Protein AF-A0A9D4BY28-F1 (afdb_monomer)

Organism: Dreissena polymorpha (NCBI:txid45954)

Sequence (70 aa):
MFPTLQFSLTGLDPHSQYNVFVDIVLADNSHWKFQNGHWVPCGQAEQLPQSESAPVSAPQPQSTLQQQPH

Radius of gyration: 23.1 Å; Cα contacts (8 Å, |Δi|>4): 29; chains: 1; bounding box: 36×21×82 Å

Solvent-accessible surface area (backbone atoms only — not comparable to full-atom values): 5444 Å² total; per-residue (Å²): 116,88,75,75,90,81,86,87,90,77,92,72,64,90,90,60,90,82,86,90,84,87,84,91,75,78,92,65,68,56,28,73,43,81,55,95,92,41,81,42,78,78,50,67,44,82,78,73,77,75,74,79,77,66,79,75,75,72,85,75,78,91,76,83,92,77,89,82,91,132

Structure (mmCIF, N/CA/C/O backbone):
data_AF-A0A9D4BY28-F1
#
_entry.id   AF-A0A9D4BY28-F1
#
loop_
_atom_site.group_PDB
_atom_site.id
_atom_site.type_symbol
_atom_site.label_atom_id
_atom_site.label_alt_id
_atom_site.label_comp_id
_atom_site.label_asym_id
_atom_site.label_entity_id
_atom_site.l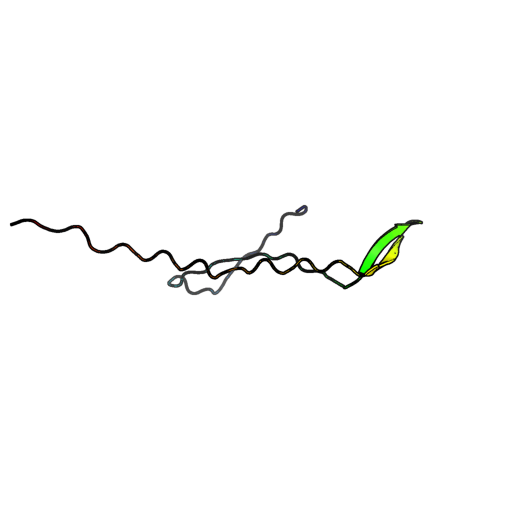abel_seq_id
_atom_site.pdbx_PDB_ins_code
_atom_site.Cartn_x
_atom_site.Cartn_y
_atom_site.Cartn_z
_atom_site.occupancy
_atom_site.B_iso_or_equiv
_atom_site.auth_seq_id
_atom_site.auth_comp_id
_atom_site.auth_asym_id
_atom_site.auth_atom_id
_atom_site.pdbx_PDB_model_num
ATOM 1 N N . MET A 1 1 ? 2.154 7.664 5.366 1.00 87.12 1 MET A N 1
ATOM 2 C CA . MET A 1 1 ? 2.092 7.528 3.892 1.00 87.12 1 MET A CA 1
ATOM 3 C C . MET A 1 1 ? 1.138 8.584 3.350 1.00 87.12 1 MET A C 1
ATOM 5 O O . MET A 1 1 ? 0.291 9.032 4.116 1.00 87.12 1 MET A O 1
ATOM 9 N N . PHE A 1 2 ? 1.298 9.008 2.095 1.00 88.81 2 PHE A N 1
ATOM 10 C CA . PHE A 1 2 ? 0.336 9.868 1.401 1.00 88.81 2 PHE A CA 1
ATOM 11 C C . PHE A 1 2 ? -0.276 9.072 0.234 1.00 88.81 2 PHE A C 1
ATOM 13 O O . PHE A 1 2 ? 0.490 8.501 -0.542 1.00 88.81 2 PHE A O 1
ATOM 20 N N . PRO A 1 3 ? -1.608 9.032 0.087 1.00 92.56 3 PRO A N 1
ATOM 21 C CA . PRO A 1 3 ? -2.596 9.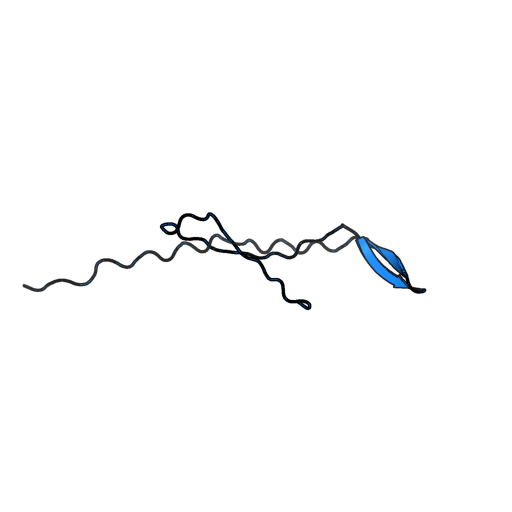563 1.027 1.00 92.56 3 PRO A CA 1
ATOM 22 C C . PRO A 1 3 ? -2.580 8.816 2.374 1.00 92.56 3 PRO A C 1
ATOM 24 O O . PRO A 1 3 ? -1.966 7.756 2.514 1.00 92.56 3 PRO A O 1
ATOM 27 N N . THR A 1 4 ? -3.231 9.397 3.384 1.00 94.81 4 THR A N 1
ATOM 28 C CA . THR A 1 4 ? -3.396 8.760 4.697 1.00 94.81 4 THR A CA 1
ATOM 29 C C . THR A 1 4 ? -4.196 7.464 4.555 1.00 94.81 4 THR 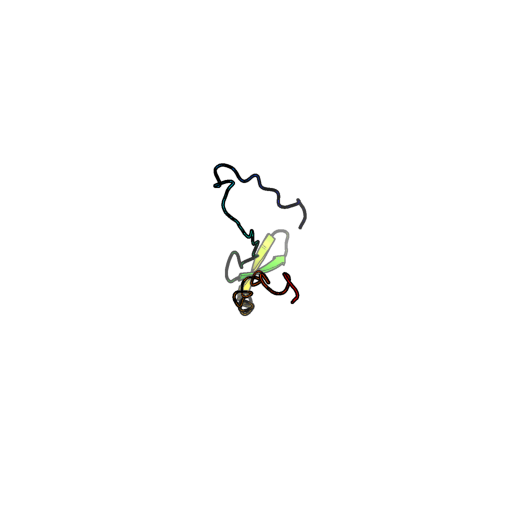A C 1
ATOM 31 O O . THR A 1 4 ? -5.240 7.451 3.904 1.00 94.81 4 THR A O 1
ATOM 34 N N . LEU A 1 5 ? -3.732 6.382 5.189 1.00 93.56 5 LEU A N 1
ATOM 35 C CA . LEU A 1 5 ? -4.500 5.142 5.299 1.00 93.56 5 LEU A CA 1
ATOM 36 C C . LEU A 1 5 ? -5.613 5.337 6.338 1.00 93.56 5 LEU A C 1
ATOM 38 O O . LEU A 1 5 ? -5.322 5.562 7.511 1.00 93.56 5 LEU A O 1
ATOM 42 N N . GLN A 1 6 ? -6.870 5.257 5.905 1.00 95.12 6 GLN A N 1
ATOM 43 C CA . GLN A 1 6 ? -8.048 5.454 6.750 1.00 95.12 6 GLN A CA 1
ATOM 44 C C . GLN A 1 6 ? -9.037 4.302 6.557 1.00 95.12 6 GLN A C 1
ATOM 46 O O . GLN A 1 6 ? -9.310 3.895 5.430 1.00 95.12 6 GLN A O 1
ATOM 51 N N . PHE A 1 7 ? -9.592 3.796 7.657 1.00 93.62 7 PHE A N 1
ATOM 52 C CA . PHE A 1 7 ? -10.554 2.694 7.672 1.00 93.62 7 PHE A CA 1
ATOM 53 C C . PHE A 1 7 ? -11.621 2.921 8.748 1.00 93.62 7 PHE A C 1
ATOM 55 O O . PHE A 1 7 ? -11.372 3.566 9.765 1.00 93.62 7 PHE A O 1
ATOM 62 N N . SER A 1 8 ? -12.815 2.373 8.524 1.00 95.75 8 SER A N 1
ATOM 63 C CA . SER A 1 8 ? -13.907 2.343 9.501 1.00 95.75 8 SER A CA 1
ATOM 64 C C . SER A 1 8 ? -14.222 0.892 9.841 1.00 95.75 8 SER A C 1
ATOM 66 O O . SER A 1 8 ? -14.534 0.101 8.955 1.00 95.75 8 SER A O 1
ATOM 68 N N . LEU A 1 9 ? -14.128 0.547 11.123 1.00 95.00 9 LEU A N 1
ATOM 69 C CA . LEU A 1 9 ? -14.428 -0.790 11.630 1.00 95.00 9 LEU A CA 1
ATOM 70 C C . LEU A 1 9 ? -15.843 -0.795 12.210 1.00 95.00 9 LEU A C 1
ATOM 72 O O . LEU A 1 9 ? -16.189 0.076 13.006 1.00 95.00 9 LEU A O 1
ATOM 76 N N . THR A 1 10 ? -16.665 -1.761 11.807 1.00 96.88 10 THR A N 1
ATOM 77 C CA . THR A 1 10 ? -18.046 -1.922 12.292 1.00 96.88 10 THR A CA 1
ATOM 78 C C . THR A 1 10 ? -18.321 -3.392 12.605 1.00 96.88 10 THR A C 1
ATOM 80 O O . THR A 1 10 ? -17.639 -4.270 12.081 1.00 96.88 10 THR A O 1
ATOM 83 N N . GLY A 1 11 ? -19.292 -3.667 13.482 1.00 97.19 11 GLY A N 1
ATOM 84 C CA . GLY A 1 11 ? -19.695 -5.038 13.827 1.00 97.19 11 GLY A CA 1
ATOM 85 C C . GLY A 1 11 ? -18.781 -5.779 14.812 1.00 97.19 11 GLY A C 1
ATOM 86 O O . GLY A 1 11 ? -18.942 -6.984 14.979 1.00 97.19 11 GLY A O 1
ATOM 87 N N . LEU A 1 12 ? -17.838 -5.089 15.463 1.00 97.00 12 LEU A N 1
ATOM 88 C CA . LEU A 1 12 ? -17.052 -5.659 16.563 1.00 97.00 12 LEU A CA 1
ATOM 89 C C . LEU A 1 12 ? -17.877 -5.718 17.853 1.00 97.00 12 LEU A C 1
ATOM 91 O O . LEU A 1 12 ? -18.766 -4.891 18.061 1.00 97.00 12 LEU A O 1
ATOM 95 N N . ASP A 1 13 ? -17.549 -6.672 18.722 1.00 97.12 13 ASP A N 1
ATOM 96 C CA . ASP A 1 13 ? -18.138 -6.763 20.057 1.00 97.12 13 ASP A CA 1
ATOM 97 C C . ASP A 1 13 ? -17.633 -5.602 20.937 1.00 97.12 13 ASP A C 1
ATOM 99 O O . ASP A 1 13 ? -16.427 -5.509 21.184 1.00 97.12 13 ASP A O 1
ATOM 103 N N . PRO A 1 14 ? -18.518 -4.730 21.455 1.00 95.94 14 PRO A N 1
ATOM 104 C CA . PRO A 1 14 ? -18.120 -3.618 22.315 1.00 95.94 14 PRO A CA 1
ATOM 105 C C . PRO A 1 14 ? -17.496 -4.036 23.655 1.00 95.94 14 PRO A C 1
ATOM 107 O O . PRO A 1 14 ? -16.875 -3.202 24.313 1.00 95.94 14 PRO A O 1
ATOM 110 N N . HIS A 1 15 ? -17.678 -5.287 24.091 1.00 97.44 15 HIS A N 1
ATOM 111 C CA . HIS A 1 15 ? -17.158 -5.791 25.366 1.00 97.44 15 HIS A CA 1
ATOM 112 C C . HIS A 1 15 ? -15.762 -6.418 25.260 1.00 97.44 15 HIS A C 1
ATOM 114 O O . HIS A 1 15 ? -15.164 -6.761 26.283 1.00 97.44 15 HIS A O 1
ATOM 120 N N . SER A 1 16 ? -15.229 -6.540 24.045 1.00 97.81 16 SER A N 1
ATOM 121 C CA . SER A 1 16 ? -13.937 -7.160 23.767 1.00 97.81 16 SER A CA 1
ATOM 122 C C . SER A 1 16 ? -12.844 -6.120 23.500 1.00 97.81 16 SER A C 1
ATOM 124 O O . SER A 1 16 ? -13.100 -5.017 23.018 1.00 97.81 16 SER A O 1
ATOM 126 N N . GLN A 1 17 ? -11.593 -6.472 23.807 1.00 96.56 17 GLN A N 1
ATOM 127 C CA . GLN A 1 17 ? -10.426 -5.635 23.514 1.00 96.56 17 GLN A CA 1
ATOM 128 C C . GLN A 1 17 ? -9.753 -6.086 22.218 1.00 96.56 17 GLN A C 1
ATOM 130 O O . GLN A 1 17 ? -9.513 -7.277 22.019 1.00 96.56 17 GLN A O 1
ATOM 135 N N . TYR A 1 18 ? -9.400 -5.124 21.366 1.00 96.44 18 TYR A N 1
ATOM 136 C CA . TYR A 1 18 ? -8.759 -5.373 20.078 1.00 96.44 18 TYR A CA 1
ATOM 137 C C . TYR A 1 18 ? -7.500 -4.527 19.935 1.00 96.44 18 TYR A C 1
ATOM 139 O O . TYR A 1 18 ? -7.486 -3.350 20.288 1.00 96.44 18 TYR A O 1
ATOM 147 N N . ASN A 1 19 ? -6.465 -5.121 19.349 1.00 94.81 19 ASN A N 1
ATOM 148 C CA . ASN A 1 19 ? -5.299 -4.399 18.860 1.00 94.81 19 ASN A CA 1
ATOM 149 C C . ASN A 1 19 ? -5.371 -4.356 17.332 1.00 94.81 19 ASN A C 1
ATOM 151 O O . ASN A 1 19 ? -5.678 -5.368 16.701 1.00 94.81 19 ASN A O 1
ATOM 155 N N . VAL A 1 20 ? -5.090 -3.196 16.741 1.00 92.75 20 VAL A N 1
ATOM 156 C CA . VAL A 1 20 ? -5.046 -3.020 15.285 1.00 92.75 20 VAL A CA 1
ATOM 157 C C . VAL A 1 20 ? -3.597 -2.814 14.877 1.00 92.75 20 VAL A C 1
ATOM 159 O O . VAL A 1 20 ? -2.941 -1.894 15.362 1.00 92.75 20 VAL A O 1
ATOM 162 N N . PHE A 1 21 ? -3.116 -3.658 13.971 1.00 92.88 21 PHE A N 1
ATOM 163 C CA . PHE A 1 21 ? -1.764 -3.591 13.431 1.00 92.88 21 PHE A CA 1
ATOM 164 C C . PHE A 1 21 ? -1.824 -3.329 11.931 1.00 92.88 21 PHE A C 1
ATOM 166 O O . PHE A 1 21 ? -2.737 -3.786 11.244 1.00 92.88 21 PHE A O 1
ATOM 173 N N . VAL A 1 22 ? -0.840 -2.590 11.432 1.00 92.75 22 VAL A N 1
ATOM 174 C CA . VAL A 1 22 ? -0.634 -2.356 10.005 1.00 92.75 22 VAL A CA 1
ATOM 175 C C . VAL A 1 22 ? 0.784 -2.786 9.691 1.00 92.75 22 VAL A C 1
ATOM 177 O O . VAL A 1 22 ? 1.719 -2.310 10.331 1.00 92.75 22 VAL A O 1
ATOM 180 N N . ASP A 1 23 ? 0.916 -3.667 8.708 1.00 90.94 23 ASP A N 1
ATOM 181 C CA . ASP A 1 23 ? 2.202 -4.118 8.194 1.00 90.94 23 ASP A CA 1
ATOM 182 C C . ASP A 1 23 ? 2.318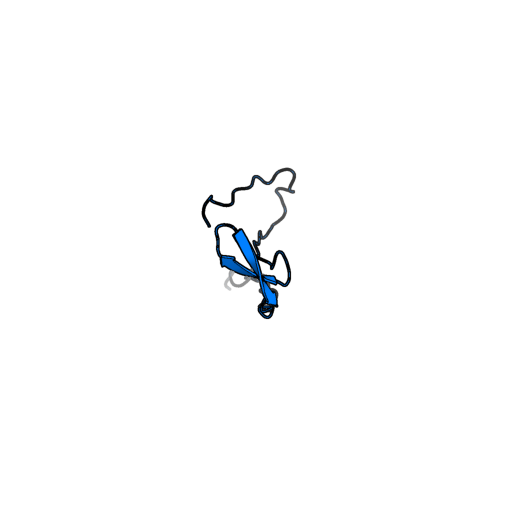 -3.773 6.703 1.00 90.94 23 ASP A C 1
ATOM 184 O O . ASP A 1 23 ? 1.311 -3.682 5.992 1.00 90.94 23 ASP A O 1
ATOM 188 N N . ILE A 1 24 ? 3.544 -3.543 6.240 1.00 88.62 24 ILE A N 1
ATOM 189 C CA . ILE A 1 24 ? 3.861 -3.249 4.842 1.00 88.62 24 ILE A CA 1
ATOM 190 C C . ILE A 1 24 ? 4.698 -4.408 4.313 1.00 88.62 24 ILE A C 1
ATOM 192 O O . ILE A 1 24 ? 5.884 -4.523 4.613 1.00 88.62 24 ILE A O 1
ATOM 196 N N . VAL A 1 25 ? 4.074 -5.248 3.492 1.00 90.25 25 VAL A N 1
ATOM 197 C CA . VAL A 1 25 ? 4.720 -6.413 2.879 1.00 90.25 25 VAL A CA 1
ATOM 198 C C . VAL A 1 25 ? 5.102 -6.139 1.427 1.00 90.25 25 VAL A C 1
ATOM 200 O O . VAL A 1 25 ? 4.530 -5.271 0.764 1.00 90.25 25 VAL A O 1
ATOM 203 N N . LEU A 1 26 ? 6.067 -6.905 0.920 1.00 91.25 26 L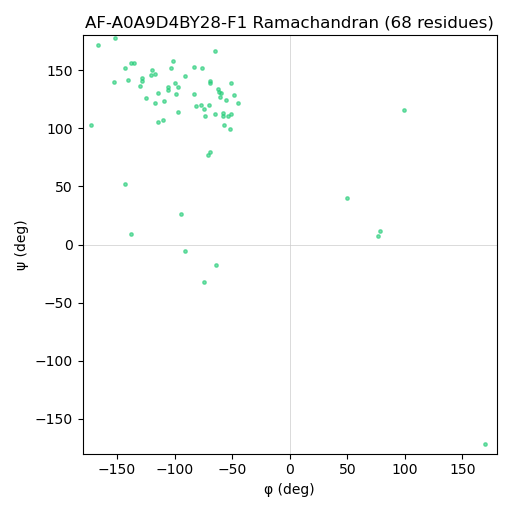EU A N 1
ATOM 204 C CA . LEU A 1 26 ? 6.425 -6.882 -0.495 1.00 91.25 26 LEU A CA 1
ATOM 205 C C . LEU A 1 26 ? 5.213 -7.272 -1.354 1.00 91.25 26 LEU A C 1
ATOM 207 O O . LEU A 1 26 ? 4.575 -8.294 -1.104 1.00 91.25 26 LEU A O 1
ATOM 211 N N . ALA A 1 27 ? 4.913 -6.474 -2.379 1.00 92.31 27 ALA A N 1
ATOM 212 C CA . ALA A 1 27 ? 3.869 -6.800 -3.352 1.00 92.31 27 ALA A CA 1
ATOM 213 C C . ALA A 1 27 ? 4.318 -7.903 -4.331 1.00 92.31 27 ALA A C 1
ATOM 215 O O . ALA A 1 27 ? 3.500 -8.704 -4.779 1.00 92.31 27 ALA A O 1
ATOM 216 N N . ASP A 1 28 ? 5.617 -7.947 -4.644 1.00 93.44 28 ASP A N 1
ATOM 217 C CA . ASP A 1 28 ? 6.269 -8.967 -5.462 1.00 93.44 28 ASP A CA 1
ATOM 218 C C . ASP A 1 28 ? 7.754 -9.128 -5.069 1.00 93.44 28 ASP A C 1
ATOM 220 O O . ASP A 1 28 ? 8.260 -8.432 -4.189 1.00 93.44 28 ASP A O 1
ATOM 224 N N . ASN A 1 29 ? 8.458 -10.070 -5.708 1.00 93.06 29 ASN A N 1
ATOM 225 C CA . ASN A 1 29 ? 9.883 -10.324 -5.467 1.00 93.06 29 ASN A CA 1
ATOM 226 C C . ASN A 1 29 ? 10.811 -9.568 -6.444 1.00 93.06 29 ASN A C 1
ATOM 228 O O . ASN A 1 29 ? 11.906 -10.041 -6.744 1.00 93.06 29 ASN A O 1
ATOM 232 N N . SER A 1 30 ? 10.386 -8.432 -7.001 1.00 94.75 30 SER A N 1
ATOM 233 C CA . SER A 1 30 ? 11.170 -7.685 -7.988 1.00 94.75 30 SER A CA 1
ATOM 234 C C . SER A 1 30 ? 11.773 -6.419 -7.385 1.00 94.75 30 SER A C 1
ATOM 236 O O . SER A 1 30 ? 11.097 -5.605 -6.761 1.00 94.75 30 SER A O 1
ATOM 238 N N . HIS A 1 31 ? 13.059 -6.194 -7.644 1.00 95.06 31 HIS A N 1
ATOM 239 C CA . HIS A 1 31 ? 13.655 -4.870 -7.502 1.00 95.06 31 HIS A CA 1
ATOM 240 C C . HIS A 1 31 ? 13.330 -4.076 -8.769 1.00 95.06 31 HIS A C 1
ATOM 242 O O . HIS A 1 31 ? 13.708 -4.481 -9.869 1.00 95.06 31 HIS A O 1
ATOM 248 N N . TRP A 1 32 ? 12.611 -2.966 -8.625 1.00 96.56 32 TRP A N 1
ATOM 249 C CA . TRP A 1 32 ? 12.158 -2.139 -9.739 1.00 96.56 32 TRP A CA 1
ATOM 250 C C . TRP A 1 32 ? 13.045 -0.907 -9.947 1.00 96.56 32 TRP A C 1
ATOM 252 O O . TRP A 1 32 ? 13.405 -0.221 -8.993 1.00 96.56 32 TRP A O 1
ATOM 262 N N . LYS A 1 33 ? 13.329 -0.574 -11.211 1.00 96.62 33 LYS A N 1
ATOM 263 C CA . LYS A 1 33 ? 13.934 0.707 -11.612 1.00 96.62 33 LYS A CA 1
ATOM 264 C C . LYS A 1 33 ? 13.020 1.452 -12.582 1.00 96.62 33 LYS A C 1
ATOM 266 O O . LYS A 1 33 ? 12.370 0.833 -13.422 1.00 96.62 33 LYS A O 1
ATOM 271 N N . PHE A 1 34 ? 13.005 2.780 -12.500 1.00 97.38 34 PHE A N 1
ATOM 272 C CA . PHE A 1 34 ? 12.263 3.626 -13.435 1.00 97.38 34 PHE A CA 1
ATOM 273 C C . PHE A 1 34 ? 13.198 4.147 -14.530 1.00 97.38 34 PHE A C 1
ATOM 275 O O . PHE A 1 34 ? 14.131 4.900 -14.247 1.00 97.38 34 PHE A O 1
ATOM 282 N N . GLN A 1 35 ? 12.983 3.724 -15.777 1.00 97.75 35 GLN A N 1
ATOM 283 C CA . GLN A 1 35 ? 13.782 4.136 -16.937 1.00 97.75 35 GLN A CA 1
ATOM 284 C C . GLN A 1 35 ? 12.865 4.357 -18.140 1.00 97.75 35 GLN A C 1
ATOM 286 O O . GLN A 1 35 ? 11.893 3.635 -18.322 1.00 97.75 35 GLN A O 1
ATOM 291 N N . ASN A 1 36 ? 13.142 5.381 -18.952 1.00 96.88 36 ASN A N 1
ATOM 292 C CA . ASN A 1 36 ? 12.358 5.711 -20.152 1.00 96.88 36 ASN A CA 1
ATOM 293 C C . ASN A 1 36 ? 10.837 5.787 -19.895 1.00 96.88 36 ASN A C 1
ATOM 295 O O . ASN A 1 36 ? 10.037 5.298 -20.691 1.00 96.88 36 ASN A O 1
ATOM 299 N N . GLY A 1 37 ? 10.436 6.361 -18.758 1.00 97.94 37 GLY A N 1
ATOM 300 C CA . GLY A 1 37 ? 9.026 6.573 -18.425 1.00 97.94 37 GLY A CA 1
ATOM 301 C C . GLY A 1 37 ? 8.260 5.331 -17.956 1.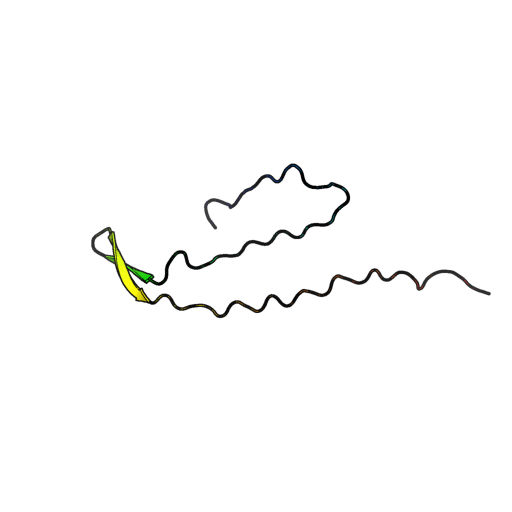00 97.94 37 GLY A C 1
ATOM 302 O O . GLY A 1 37 ? 7.046 5.419 -17.797 1.00 97.94 37 GLY A O 1
ATOM 303 N N . HIS A 1 38 ? 8.923 4.193 -17.729 1.00 97.56 38 HIS A N 1
ATOM 304 C CA . HIS A 1 38 ? 8.272 2.972 -17.255 1.00 97.56 38 HIS A CA 1
ATOM 305 C C . HIS A 1 38 ? 9.091 2.253 -16.174 1.00 97.56 38 HIS A C 1
ATOM 307 O O . HIS A 1 38 ? 10.306 2.425 -16.050 1.00 97.56 38 HIS A O 1
ATOM 313 N N . TRP A 1 39 ? 8.396 1.455 -15.363 1.00 97.81 39 TRP A N 1
ATOM 314 C CA . TRP A 1 39 ? 9.002 0.585 -14.359 1.00 97.81 39 TRP A CA 1
ATOM 315 C C . TRP A 1 39 ? 9.456 -0.720 -15.014 1.00 97.81 39 TRP A C 1
ATOM 317 O O . TRP A 1 39 ? 8.674 -1.360 -15.716 1.00 97.81 39 TRP A O 1
ATOM 327 N N . VAL A 1 40 ? 10.709 -1.118 -14.786 1.00 96.88 40 VAL A N 1
ATOM 328 C CA . VAL A 1 40 ? 11.260 -2.399 -15.254 1.00 96.88 40 VAL A CA 1
ATOM 329 C C . VAL A 1 40 ? 11.919 -3.163 -14.107 1.00 96.88 40 VAL A C 1
ATOM 331 O O . VAL A 1 40 ? 12.555 -2.535 -13.251 1.00 96.88 40 VAL A O 1
ATOM 334 N N . PRO A 1 41 ? 11.810 -4.501 -14.078 1.00 96.44 41 PRO A N 1
ATOM 335 C CA . PRO A 1 41 ? 12.517 -5.302 -13.092 1.00 96.44 41 PRO A CA 1
ATOM 336 C C . PRO A 1 41 ? 14.027 -5.264 -13.366 1.00 96.44 41 PRO A C 1
ATOM 338 O O . PRO A 1 41 ? 14.475 -5.290 -14.515 1.00 96.44 41 PRO A O 1
ATOM 341 N N . CYS A 1 42 ? 14.828 -5.195 -12.305 1.00 95.44 42 CYS A N 1
ATOM 342 C CA . CYS A 1 42 ? 16.290 -5.164 -12.373 1.00 95.44 42 CYS A CA 1
ATOM 343 C C . CYS A 1 42 ? 16.994 -6.041 -11.330 1.00 95.44 42 CYS A C 1
ATOM 345 O O . CYS A 1 42 ? 18.212 -5.960 -11.196 1.00 95.44 42 CYS A O 1
ATOM 347 N N . GLY A 1 43 ? 16.257 -6.878 -10.602 1.00 95.25 43 GLY A N 1
ATOM 348 C CA . GLY A 1 43 ? 16.805 -7.794 -9.605 1.00 95.25 43 GLY A CA 1
ATOM 349 C C . GLY A 1 43 ? 15.709 -8.428 -8.756 1.00 95.25 43 GLY A C 1
ATOM 350 O O . GLY A 1 43 ? 14.526 -8.243 -9.042 1.00 95.25 43 GLY A O 1
ATOM 351 N N . GLN A 1 44 ? 16.111 -9.149 -7.711 1.00 93.19 44 GLN A N 1
ATOM 352 C CA . GLN A 1 44 ? 15.194 -9.663 -6.693 1.00 93.19 44 GLN A CA 1
ATOM 353 C C . GLN A 1 44 ? 15.049 -8.656 -5.551 1.00 93.19 44 GLN A C 1
ATOM 355 O O . GLN A 1 44 ? 16.007 -7.952 -5.225 1.00 93.19 44 GLN A O 1
ATOM 360 N N . ALA A 1 45 ? 13.852 -8.572 -4.975 1.00 90.38 45 ALA A N 1
ATOM 361 C CA . ALA A 1 45 ? 13.617 -7.753 -3.796 1.00 90.38 45 ALA A CA 1
ATOM 362 C C . ALA A 1 45 ? 14.329 -8.373 -2.584 1.00 90.38 45 ALA A C 1
ATOM 364 O O . ALA A 1 45 ? 14.324 -9.590 -2.399 1.00 90.38 45 ALA A O 1
ATOM 365 N N . GLU A 1 46 ? 14.941 -7.540 -1.745 1.00 84.69 46 GLU A N 1
ATOM 366 C CA . GLU A 1 46 ? 15.532 -8.020 -0.500 1.00 84.69 46 GLU A CA 1
ATOM 367 C C . GLU A 1 46 ? 14.422 -8.271 0.522 1.00 84.69 46 GLU A C 1
ATOM 369 O O . GLU A 1 46 ? 13.648 -7.372 0.861 1.00 84.69 46 GLU A O 1
ATOM 374 N N . GLN A 1 47 ? 14.313 -9.514 0.989 1.00 76.75 47 GLN A N 1
ATOM 375 C CA . GLN A 1 47 ? 13.383 -9.851 2.057 1.00 76.75 47 GLN A CA 1
ATOM 376 C C . GLN A 1 47 ? 13.946 -9.310 3.368 1.00 76.75 47 GLN A C 1
ATOM 378 O O . GLN A 1 47 ? 14.941 -9.819 3.883 1.00 76.75 47 GLN A O 1
ATOM 383 N N . LEU A 1 48 ? 13.301 -8.284 3.923 1.00 69.62 48 LEU A N 1
ATOM 384 C CA . LEU A 1 48 ? 13.558 -7.906 5.307 1.00 69.62 48 LEU A CA 1
ATOM 385 C C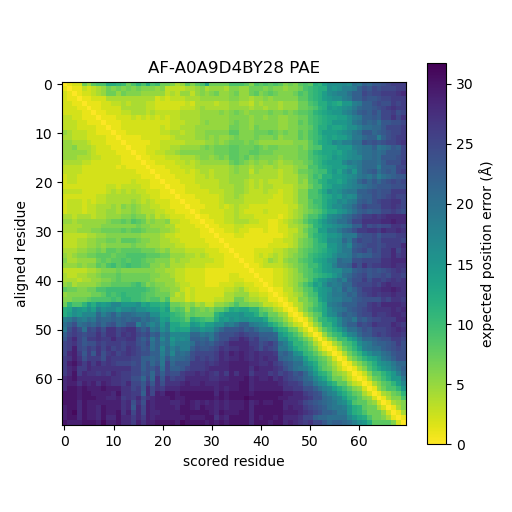 . LEU A 1 48 ? 13.181 -9.103 6.196 1.00 69.62 48 LEU A C 1
ATOM 387 O O . LEU A 1 48 ? 12.088 -9.655 6.018 1.00 69.62 48 LEU A O 1
ATOM 391 N N . PRO A 1 49 ? 14.047 -9.526 7.137 1.00 60.75 49 PRO A N 1
ATOM 392 C CA . PRO A 1 49 ? 13.638 -10.489 8.141 1.00 60.75 49 PRO A CA 1
ATOM 393 C C . PRO A 1 49 ? 12.417 -9.901 8.839 1.00 60.75 49 PRO A C 1
ATOM 395 O O . PRO A 1 49 ? 12.482 -8.765 9.314 1.00 60.75 49 PRO A O 1
ATOM 398 N N . GLN A 1 50 ? 11.304 -10.640 8.853 1.00 58.34 50 GLN A N 1
ATOM 399 C CA . GLN A 1 50 ? 10.142 -10.260 9.645 1.00 58.34 50 GLN A CA 1
ATOM 400 C C . GLN A 1 50 ? 10.660 -10.003 11.054 1.00 58.34 50 GLN A C 1
ATOM 402 O O . GLN A 1 50 ? 11.168 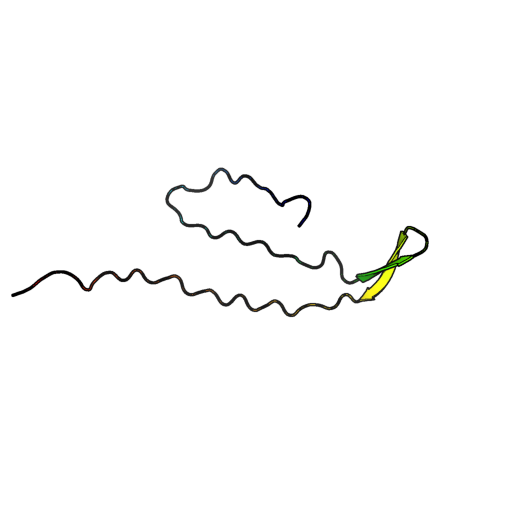-10.921 11.698 1.00 58.34 50 GLN A O 1
ATOM 407 N N . SER A 1 51 ? 10.620 -8.744 11.492 1.00 52.75 51 SER A N 1
ATOM 408 C CA . SER A 1 51 ? 10.880 -8.413 12.881 1.00 52.75 51 SER A CA 1
ATOM 409 C C . SER A 1 51 ? 9.929 -9.282 13.677 1.00 52.75 51 SER A C 1
ATOM 411 O O . SER A 1 51 ? 8.716 -9.121 13.554 1.00 52.75 51 SER A O 1
ATOM 413 N N . GLU A 1 52 ? 10.486 -10.255 14.387 1.00 47.22 52 GLU A N 1
ATOM 414 C CA . GLU A 1 52 ? 9.769 -11.170 15.250 1.00 47.22 52 GLU A CA 1
ATOM 415 C C 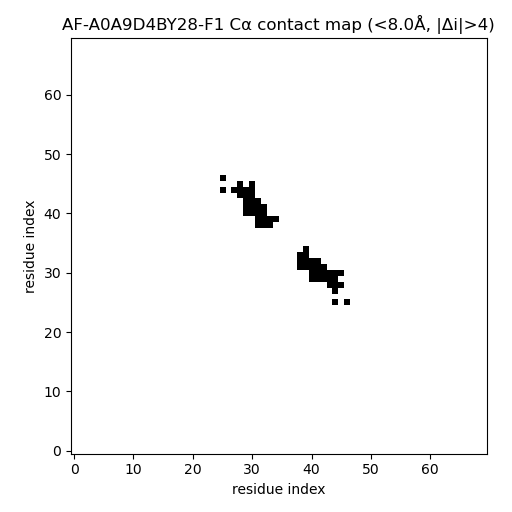. GLU A 1 52 ? 8.923 -10.302 16.180 1.00 47.22 52 GLU A C 1
ATOM 417 O O . GLU A 1 52 ? 9.425 -9.687 17.122 1.00 47.22 52 GLU A O 1
ATOM 422 N N . SER A 1 53 ? 7.639 -10.152 15.852 1.00 49.22 53 SER A N 1
ATOM 423 C CA . SER A 1 53 ? 6.666 -9.515 16.716 1.00 49.22 53 SER A CA 1
ATOM 424 C C . SER A 1 53 ? 6.445 -10.499 17.851 1.00 49.22 53 SER A C 1
ATOM 426 O O . SER A 1 53 ? 5.478 -11.262 17.854 1.00 49.22 53 SER A O 1
ATOM 428 N N . ALA A 1 54 ? 7.409 -10.546 18.771 1.00 42.81 54 ALA A N 1
ATOM 429 C CA . ALA A 1 54 ? 7.257 -11.227 20.034 1.00 42.81 54 ALA A CA 1
ATOM 430 C C . ALA A 1 54 ? 5.913 -10.758 20.606 1.00 42.81 54 ALA A C 1
ATOM 432 O O . ALA A 1 54 ? 5.664 -9.545 20.628 1.00 42.81 54 ALA A O 1
ATOM 433 N N . PRO A 1 55 ? 5.013 -11.669 21.010 1.00 43.81 55 PRO A N 1
ATOM 434 C CA . PRO A 1 55 ? 3.781 -11.253 21.647 1.00 43.81 55 PRO A CA 1
ATOM 435 C C . PRO A 1 55 ? 4.177 -10.444 22.881 1.00 43.81 55 PRO A C 1
ATOM 437 O O . PRO A 1 55 ? 4.743 -10.987 23.831 1.00 43.81 55 PRO A O 1
ATOM 440 N N . VAL A 1 56 ? 3.934 -9.129 22.842 1.00 48.88 56 VAL A N 1
ATOM 441 C CA . VAL A 1 56 ? 4.006 -8.271 24.023 1.00 48.88 56 VAL A CA 1
ATOM 442 C C . VAL A 1 56 ? 3.032 -8.892 25.007 1.00 48.88 56 VAL A C 1
ATOM 444 O O . VAL A 1 56 ? 1.817 -8.827 24.822 1.00 48.88 56 VAL A O 1
ATOM 447 N N . SER A 1 57 ? 3.593 -9.595 25.991 1.00 49.25 57 SER A N 1
ATOM 448 C CA . SER A 1 57 ? 2.861 -10.177 27.104 1.00 49.25 57 SER A CA 1
ATOM 449 C C . SER A 1 57 ? 1.892 -9.120 27.621 1.00 49.25 57 SER A C 1
ATOM 451 O O . SER A 1 57 ? 2.306 -8.000 27.932 1.00 49.25 57 SER A O 1
ATOM 453 N N . ALA A 1 58 ? 0.598 -9.445 27.612 1.00 50.88 58 ALA A N 1
ATOM 454 C CA . ALA A 1 58 ? -0.453 -8.523 28.010 1.00 50.88 58 ALA A CA 1
ATOM 455 C C . ALA A 1 58 ? -0.125 -7.918 29.388 1.00 50.88 58 ALA A C 1
ATOM 457 O O . ALA A 1 58 ? 0.334 -8.656 30.270 1.00 50.88 58 ALA A O 1
ATOM 458 N N . PRO A 1 59 ? -0.355 -6.609 29.611 1.00 44.03 59 PRO A N 1
ATOM 459 C CA . PRO A 1 59 ? -0.149 -6.015 30.922 1.00 44.03 59 PRO A CA 1
ATOM 460 C C . PRO A 1 59 ? -1.026 -6.759 31.932 1.00 44.03 59 PRO A C 1
ATOM 462 O O . PRO A 1 59 ? -2.253 -6.735 31.853 1.00 44.03 59 PRO A O 1
ATOM 465 N N . GLN A 1 60 ? -0.386 -7.480 32.854 1.00 45.12 60 GLN A N 1
ATOM 466 C CA . GLN A 1 60 ? -1.073 -8.131 33.962 1.00 45.12 60 GLN A CA 1
ATOM 467 C C . GLN A 1 60 ? -1.769 -7.036 34.784 1.00 45.12 60 GLN A C 1
ATOM 469 O O . GLN A 1 60 ? -1.099 -6.079 35.188 1.00 45.12 60 GLN A O 1
ATOM 474 N N . PRO A 1 61 ? -3.082 -7.127 35.054 1.00 44.97 61 PRO A N 1
ATOM 475 C CA . PRO A 1 61 ? -3.725 -6.189 35.957 1.00 44.97 61 PRO A CA 1
ATOM 476 C C . PRO A 1 61 ? -3.132 -6.389 37.355 1.00 44.97 61 PRO A C 1
ATOM 478 O O . PRO A 1 61 ? -3.347 -7.423 37.987 1.00 44.97 61 PRO A O 1
ATOM 481 N N . GLN A 1 62 ? -2.381 -5.404 37.857 1.00 45.97 62 GLN A N 1
ATOM 482 C CA . GLN A 1 62 ? -2.002 -5.348 39.269 1.00 45.97 62 GLN A CA 1
ATOM 483 C C . GLN A 1 62 ? -3.250 -5.050 40.111 1.00 45.97 62 GLN A C 1
ATOM 485 O O . GLN A 1 62 ? -3.509 -3.926 40.522 1.00 45.97 62 GLN A O 1
ATOM 490 N N . SER A 1 63 ? -4.043 -6.084 40.355 1.00 50.16 63 SER A N 1
ATOM 491 C CA . SER A 1 63 ? -4.914 -6.209 41.521 1.00 50.16 63 SER A CA 1
ATOM 492 C C . SER A 1 63 ? -4.265 -7.324 42.341 1.00 50.16 63 SER A C 1
ATOM 494 O O . SER A 1 63 ? -4.222 -8.464 41.904 1.00 50.16 63 SER A O 1
ATOM 496 N N . THR A 1 64 ? -3.606 -7.098 43.473 1.00 51.59 64 THR A N 1
ATOM 497 C CA . THR A 1 64 ? -4.226 -6.678 44.728 1.00 51.59 64 THR A CA 1
ATOM 498 C C . THR A 1 64 ? -3.088 -6.353 45.704 1.00 51.59 64 THR A C 1
ATOM 500 O O . THR A 1 64 ? -2.451 -7.259 46.229 1.00 51.59 64 THR A O 1
ATOM 503 N N . LEU A 1 65 ? -2.789 -5.076 45.936 1.00 47.50 65 LEU A N 1
ATOM 504 C CA . LEU A 1 65 ? -1.979 -4.650 47.087 1.00 47.50 65 LEU A CA 1
ATOM 505 C C . LEU A 1 65 ? -2.521 -3.323 47.618 1.00 47.50 65 LEU A C 1
ATOM 507 O O . LEU A 1 65 ? -1.823 -2.325 47.766 1.00 47.50 65 LEU A O 1
ATOM 511 N N . GLN A 1 66 ? -3.825 -3.308 47.878 1.00 54.28 66 GLN A N 1
ATOM 512 C CA . GLN A 1 66 ? -4.393 -2.355 48.811 1.00 54.28 66 GLN A CA 1
ATOM 513 C C . GLN A 1 66 ? -5.655 -2.937 49.439 1.00 54.28 66 GLN A C 1
ATOM 515 O O . GLN A 1 66 ? -6.463 -3.548 48.745 1.00 54.28 66 GLN A O 1
ATOM 520 N N . GLN A 1 67 ? -5.782 -2.669 50.741 1.00 45.19 67 GLN A N 1
ATOM 521 C CA . GLN A 1 67 ? -6.813 -3.049 51.717 1.00 45.19 67 GLN A CA 1
ATOM 522 C C . GLN A 1 67 ? -6.415 -4.256 52.588 1.00 45.19 67 GLN A C 1
ATOM 524 O O . GLN A 1 67 ? -6.253 -5.352 52.075 1.00 45.19 67 GLN A O 1
ATOM 529 N N . GLN A 1 68 ? -6.254 -4.153 53.911 1.00 41.84 68 GLN A N 1
ATOM 530 C CA . GLN A 1 68 ? -6.405 -3.044 54.867 1.00 41.84 68 GLN A CA 1
ATOM 531 C C . GLN A 1 68 ? -5.743 -3.462 56.214 1.00 41.84 68 GLN A C 1
ATOM 533 O O . GLN A 1 68 ? -5.322 -4.614 56.338 1.00 41.84 68 GLN A O 1
ATOM 538 N N . PRO A 1 69 ? -5.605 -2.544 57.192 1.00 50.88 69 PRO A N 1
ATOM 539 C CA . PRO A 1 69 ? -4.811 -2.719 58.403 1.00 50.88 69 PRO A CA 1
ATOM 540 C C . PRO A 1 69 ? -5.565 -3.477 59.503 1.00 50.88 69 PRO A C 1
ATOM 542 O O . PRO A 1 69 ? -6.784 -3.364 59.610 1.00 50.88 69 PRO A O 1
ATOM 545 N N . HIS A 1 70 ? -4.806 -4.152 60.364 1.00 43.38 70 HIS A N 1
ATOM 546 C CA . HIS A 1 70 ? -5.088 -4.321 61.789 1.00 43.38 70 HIS A CA 1
ATOM 547 C C . HIS A 1 70 ? -3.767 -4.405 62.550 1.00 43.38 70 HIS A C 1
ATOM 549 O O . HIS A 1 70 ? -2.843 -5.074 62.033 1.00 43.38 70 HIS A O 1
#

Mean predicted aligned error: 12.74 Å

Secondary structure (DSSP, 8-state):
--SPP-----S--TTS----------SSSEEEEEETTEEEEEEEPP------------------S-----

InterPro domains:
  IPR001699 T-box transcription factor [PTHR11267] (1-65)
  IPR008967 p53-like transcription factor, DNA-binding domain superfamily [SSF49417] (1-52)
  IPR036960 T-box superfamily [G3DSA:2.60.40.820] (1-69)
  IPR046360 T-box transcription factor, DNA-binding domain [PF00907] (1-51)
  IPR046360 T-box transcription factor, DNA-binding domain [PS50252] (1-46)

Foldseek 3Di:
DPPDDDDDDDDDDPVDDDDDDDDDDDPAQFDWDQDPNDIDGDGGHDDDDPPPPPPPPPPDPPPDDDDDDD

pLDDT: mean 79.39, std 21.48, range [41.84, 97.94]